Protein AF-A0A1Y0CUR5-F1 (afdb_monomer)

Solvent-accessible surface area (backbone atoms only — not comparable to full-atom values): 8236 Å² total; per-residue (Å²): 138,86,88,84,81,89,85,85,88,82,92,83,93,63,101,85,62,82,70,86,57,86,58,77,58,43,55,66,80,65,85,76,50,66,50,25,40,39,27,44,63,79,42,61,44,77,47,73,33,69,47,72,71,60,53,51,73,50,91,77,55,79,46,19,32,39,31,21,56,87,26,47,31,28,36,32,41,71,55,99,88,44,72,56,29,35,42,76,51,99,55,64,61,51,60,69,58,52,38,54,31,51,32,50,28,42,42,75,73,65,47,81,70,38,87,74,63,76,56,89,46,52,60,47,43,49,56,49,46,54,54,61,78,71,111

InterPro domains:
  IPR025284 Protein of unknown function DUF4144 [PF13642] (34-128)

Mean predicted aligned error: 9.24 Å

pLDDT: mean 79.49, std 20.29, range [26.38, 96.19]

Foldseek 3Di:
DADDDDDDDDDDDDPDDQPPPLPQDAAEPDDAAPQWWKAALVLQAIDTRGDPVSVSVDRHDFNIWIQGQQQWIWGFHDDPVDGTHIDTDPDGDDQVVLLVSVLNNLVVLVDPPSVPDHDPGVVSVSVSNVVSVVD

Sequence (135 aa):
MSYRVKIVTYLCWSPKRPLRSSVKVANLTFEPQWPVLLSDSQGGDFSLINNLLELEEHTLWLGCRLIDSLGRVSILSQTNATPLYWHLADELISVSVLNNELKAFAATLGLCCTSKLVIRSVSDAQHLVLWLEQQ

Structure (mmCIF, N/CA/C/O backbone):
data_AF-A0A1Y0CUR5-F1
#
_entry.id   AF-A0A1Y0CUR5-F1
#
loop_
_atom_site.group_PDB
_atom_site.id
_atom_site.type_symbol
_atom_site.label_atom_id
_atom_site.label_alt_id
_atom_site.label_comp_id
_atom_site.label_asym_id
_atom_site.label_entity_id
_atom_site.label_seq_id
_atom_site.pdbx_PDB_ins_code
_atom_site.Cartn_x
_atom_site.Cartn_y
_atom_site.Cartn_z
_atom_site.occupancy
_atom_site.B_is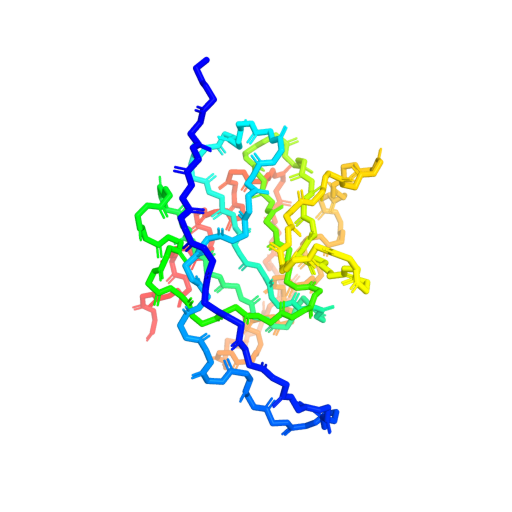o_or_equiv
_atom_site.auth_seq_id
_atom_site.auth_comp_id
_atom_site.auth_asym_id
_atom_site.auth_atom_id
_atom_site.pdbx_PDB_model_num
ATOM 1 N N . MET A 1 1 ? 5.610 15.312 -19.506 1.00 33.41 1 MET A N 1
ATOM 2 C CA . MET A 1 1 ? 6.945 15.747 -19.040 1.00 33.41 1 MET A CA 1
ATOM 3 C C . MET A 1 1 ? 7.688 14.501 -18.582 1.00 33.41 1 MET A C 1
ATOM 5 O O . MET A 1 1 ? 7.184 13.816 -17.710 1.00 33.41 1 MET A O 1
ATOM 9 N N . SER A 1 2 ? 8.789 14.135 -19.246 1.00 26.38 2 SER A N 1
ATOM 10 C CA . SER A 1 2 ? 9.520 12.882 -18.996 1.00 26.38 2 SER A CA 1
ATOM 11 C C . SER A 1 2 ? 10.787 13.203 -18.203 1.00 26.38 2 SER A C 1
ATOM 13 O O . SER A 1 2 ? 11.696 13.836 -18.740 1.00 26.38 2 SER A O 1
ATOM 15 N N . TYR A 1 3 ? 10.847 12.811 -16.934 1.00 30.77 3 TYR A N 1
ATOM 16 C CA . TYR A 1 3 ? 12.021 13.032 -16.089 1.00 30.77 3 TYR A CA 1
ATOM 17 C C . TYR A 1 3 ? 13.044 11.912 -16.343 1.00 30.77 3 TYR A C 1
ATOM 19 O O . TYR A 1 3 ? 12.707 10.733 -16.280 1.00 30.77 3 TYR A O 1
ATOM 27 N N . ARG A 1 4 ? 14.290 12.266 -16.691 1.00 27.61 4 ARG A N 1
ATOM 28 C CA . ARG A 1 4 ? 15.423 11.329 -16.825 1.00 27.61 4 ARG A CA 1
ATOM 29 C C . ARG A 1 4 ? 16.423 11.610 -15.709 1.00 27.61 4 ARG A C 1
ATOM 31 O O . ARG A 1 4 ? 16.950 12.718 -15.644 1.00 27.61 4 ARG A O 1
ATOM 38 N N . VAL A 1 5 ? 16.736 10.610 -14.888 1.00 35.38 5 VAL A N 1
ATOM 39 C CA . VAL A 1 5 ? 17.764 10.706 -13.838 1.00 35.38 5 VAL A CA 1
ATOM 40 C C . VAL A 1 5 ? 18.834 9.630 -14.047 1.00 35.38 5 VAL A C 1
ATOM 42 O O . VAL A 1 5 ? 18.562 8.535 -14.537 1.00 35.38 5 VAL A O 1
ATOM 45 N N . LYS A 1 6 ? 20.088 10.004 -13.764 1.00 31.73 6 LYS A N 1
ATOM 46 C CA . LYS A 1 6 ? 2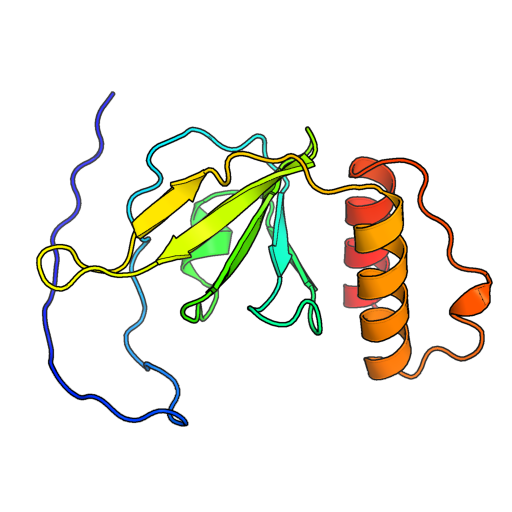1.314 9.239 -14.040 1.00 31.73 6 LYS A CA 1
ATOM 47 C C . LYS A 1 6 ? 21.455 8.026 -13.107 1.00 31.73 6 LYS A C 1
ATOM 49 O O . LYS A 1 6 ? 21.316 8.160 -11.896 1.00 31.73 6 LYS A O 1
ATOM 54 N N . ILE A 1 7 ? 21.800 6.879 -13.693 1.00 35.62 7 ILE A N 1
ATOM 55 C CA . ILE A 1 7 ? 21.943 5.566 -13.043 1.00 35.62 7 ILE A CA 1
ATOM 56 C C . ILE A 1 7 ? 23.404 5.354 -12.617 1.00 35.62 7 ILE A C 1
ATOM 58 O O . ILE A 1 7 ? 24.311 5.595 -13.413 1.00 35.62 7 ILE A O 1
ATOM 62 N N . VAL A 1 8 ? 23.632 4.866 -11.393 1.00 32.31 8 VAL A N 1
ATOM 63 C CA . VAL A 1 8 ? 24.927 4.315 -10.956 1.00 32.31 8 VAL A CA 1
ATOM 64 C C . VAL A 1 8 ? 24.750 2.817 -10.711 1.00 32.31 8 VAL A C 1
ATOM 66 O O . VAL A 1 8 ? 23.953 2.401 -9.875 1.00 32.31 8 VAL A O 1
ATOM 69 N N . THR A 1 9 ? 25.474 2.020 -11.491 1.00 48.84 9 THR A N 1
ATOM 70 C CA . THR A 1 9 ? 25.445 0.552 -11.540 1.00 48.84 9 THR A CA 1
ATOM 71 C C . THR A 1 9 ? 26.414 -0.044 -10.526 1.00 48.84 9 THR A C 1
ATOM 73 O O . THR A 1 9 ? 27.577 0.325 -10.604 1.00 48.84 9 THR A O 1
ATOM 76 N N . TYR A 1 10 ? 26.012 -1.023 -9.697 1.00 34.91 10 TYR A N 1
ATOM 77 C CA . TYR A 1 10 ? 26.929 -2.060 -9.184 1.00 34.91 10 TYR A CA 1
ATOM 78 C C . TYR A 1 10 ? 26.228 -3.407 -8.927 1.00 34.91 10 TYR A C 1
ATOM 80 O O . TYR A 1 10 ? 25.115 -3.474 -8.411 1.00 34.91 10 TYR A O 1
ATOM 88 N N . LEU A 1 11 ? 26.937 -4.468 -9.324 1.00 47.00 11 LEU A N 1
ATOM 89 C CA . LEU A 1 11 ? 26.651 -5.899 -9.190 1.00 47.00 11 LEU A CA 1
ATOM 90 C C . LEU A 1 11 ? 26.752 -6.379 -7.731 1.00 47.00 11 LEU A C 1
ATOM 92 O O . LEU A 1 11 ? 27.728 -6.042 -7.068 1.00 47.00 11 LEU A O 1
ATOM 96 N N . CYS A 1 12 ? 25.825 -7.234 -7.278 1.00 32.12 12 CYS A N 1
ATOM 97 C CA . CYS A 1 12 ? 26.114 -8.526 -6.619 1.00 32.12 12 CYS A CA 1
ATOM 98 C C . CYS A 1 12 ? 24.828 -9.189 -6.094 1.00 32.12 12 CYS A C 1
ATOM 100 O O . CYS A 1 12 ? 24.057 -8.592 -5.348 1.00 32.12 12 CYS A O 1
ATOM 102 N N . TRP A 1 13 ? 24.624 -10.449 -6.473 1.00 37.28 13 TRP A N 1
ATOM 103 C CA . TRP A 1 13 ? 23.442 -11.258 -6.178 1.00 37.28 13 TRP A CA 1
ATOM 104 C C . TRP A 1 13 ? 23.595 -11.983 -4.828 1.00 37.28 13 TRP A C 1
ATOM 106 O O . TRP A 1 13 ? 24.571 -12.702 -4.616 1.00 37.28 13 TRP A O 1
ATOM 116 N N . SER A 1 14 ? 22.645 -11.805 -3.903 1.00 33.78 14 SER A N 1
ATOM 117 C CA . SER A 1 14 ? 22.501 -12.648 -2.706 1.00 33.78 14 SER A CA 1
ATOM 118 C C . SER A 1 14 ? 21.071 -12.540 -2.142 1.00 33.78 14 SER A C 1
ATOM 120 O O . SER A 1 14 ? 20.609 -11.424 -1.915 1.00 33.78 14 SER A O 1
ATOM 1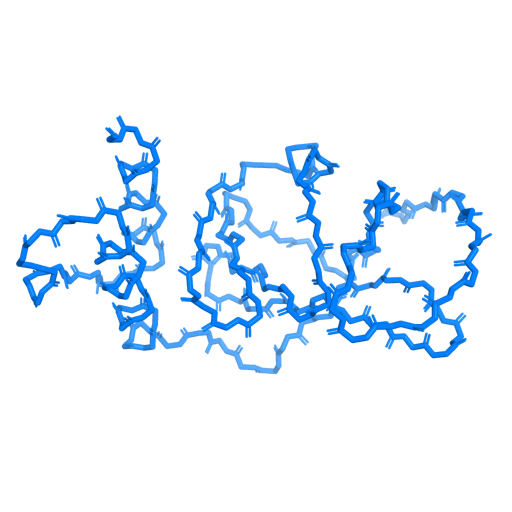22 N N . PRO A 1 15 ? 20.359 -13.651 -1.868 1.00 45.72 15 PRO A N 1
ATOM 123 C CA . PRO A 1 15 ? 18.912 -13.647 -1.603 1.00 45.72 15 PRO A CA 1
ATOM 124 C C . PRO A 1 15 ? 18.502 -13.161 -0.198 1.00 45.72 15 PRO A C 1
ATOM 126 O O . PRO A 1 15 ? 17.336 -13.262 0.163 1.00 45.72 15 PRO A O 1
ATOM 129 N N . LYS A 1 16 ? 19.441 -12.674 0.628 1.00 46.66 16 LYS A N 1
ATOM 130 C CA . LYS A 1 16 ? 19.186 -12.290 2.034 1.00 46.66 16 LYS A CA 1
ATOM 131 C C . LYS A 1 16 ? 19.976 -11.070 2.526 1.00 46.66 16 LYS A C 1
ATOM 133 O O . LYS A 1 16 ? 20.152 -10.909 3.731 1.00 46.66 16 LYS A O 1
ATOM 138 N N . ARG A 1 17 ? 20.499 -10.220 1.637 1.00 44.06 17 ARG A N 1
ATOM 139 C CA . ARG A 1 17 ? 21.179 -8.981 2.056 1.00 44.06 17 ARG A CA 1
ATOM 140 C C . ARG A 1 17 ? 20.396 -7.757 1.595 1.00 44.06 17 ARG A C 1
ATOM 142 O O . ARG A 1 17 ? 19.933 -7.757 0.457 1.00 44.06 17 ARG A O 1
ATOM 149 N N . PRO A 1 18 ? 20.272 -6.717 2.439 1.00 40.38 18 PRO A N 1
ATOM 150 C CA . PRO A 1 18 ? 19.718 -5.448 2.002 1.00 40.38 18 PRO A CA 1
ATOM 151 C C . PRO A 1 18 ? 20.561 -4.955 0.829 1.00 40.38 18 PRO A C 1
ATOM 153 O O . PRO A 1 18 ? 21.788 -4.853 0.937 1.00 40.38 18 PRO A O 1
ATOM 156 N N . LEU A 1 19 ? 19.913 -4.668 -0.297 1.00 45.19 19 LEU A N 1
ATOM 157 C CA . LEU A 1 19 ? 20.520 -3.860 -1.340 1.00 45.19 19 LEU A CA 1
ATOM 158 C C . LEU A 1 19 ? 20.715 -2.474 -0.725 1.00 45.19 19 LEU A C 1
ATOM 160 O O . LEU A 1 19 ? 19.850 -1.614 -0.799 1.00 45.19 19 LEU A O 1
ATOM 164 N N . ARG A 1 20 ? 21.861 -2.263 -0.070 1.00 37.97 20 ARG A N 1
ATOM 165 C CA . ARG A 1 20 ? 22.294 -0.967 0.470 1.00 37.97 20 ARG A CA 1
ATOM 166 C C . ARG A 1 20 ? 22.759 -0.037 -0.657 1.00 37.97 20 ARG A C 1
ATOM 168 O O . ARG A 1 20 ? 23.730 0.697 -0.521 1.00 37.97 20 ARG A O 1
ATOM 175 N N . SER A 1 21 ? 22.094 -0.118 -1.800 1.00 43.84 21 SER A N 1
ATOM 176 C CA . SER A 1 21 ? 22.040 0.945 -2.781 1.00 43.84 21 SER A CA 1
ATOM 177 C C . SER A 1 21 ? 20.881 1.816 -2.341 1.00 43.84 21 SER A C 1
ATOM 179 O O . SER A 1 21 ? 19.749 1.348 -2.351 1.00 43.84 21 SER A O 1
ATOM 181 N N . SER A 1 22 ? 21.147 3.052 -1.933 1.00 42.41 22 SER A N 1
ATOM 182 C CA . SER A 1 22 ? 20.124 4.094 -1.895 1.00 42.41 22 SER A CA 1
ATOM 183 C C . SER A 1 22 ? 19.521 4.165 -3.300 1.00 42.41 22 SER A C 1
ATOM 185 O O . SER A 1 22 ? 20.121 4.744 -4.210 1.00 42.41 22 SER A O 1
ATOM 187 N N . VAL A 1 23 ? 18.425 3.432 -3.514 1.00 47.06 23 VAL A N 1
ATOM 188 C CA . VAL A 1 23 ? 17.747 3.303 -4.798 1.00 47.06 23 VAL A CA 1
ATOM 189 C C . VAL A 1 23 ? 17.127 4.661 -5.056 1.00 47.06 23 VAL A C 1
ATOM 191 O O . VAL A 1 23 ? 16.033 4.949 -4.590 1.00 47.06 23 VAL A O 1
ATOM 194 N N . LYS A 1 24 ? 17.854 5.528 -5.765 1.00 50.38 24 LYS A N 1
ATOM 195 C CA . LYS A 1 24 ? 17.278 6.754 -6.308 1.00 50.38 24 LYS A CA 1
ATOM 196 C C . LYS A 1 24 ? 16.231 6.332 -7.327 1.00 50.38 24 LYS A C 1
ATOM 198 O O . LYS A 1 24 ? 16.590 5.949 -8.435 1.00 50.38 24 LYS A O 1
ATOM 203 N N . VAL A 1 25 ? 14.990 6.304 -6.847 1.00 57.62 25 VAL A N 1
ATOM 204 C CA . VAL A 1 25 ? 13.710 6.120 -7.529 1.00 57.62 25 VAL A CA 1
ATOM 205 C C . VAL A 1 25 ? 13.798 5.295 -8.800 1.00 57.62 25 VAL A C 1
ATOM 207 O O . VAL A 1 25 ? 14.156 5.764 -9.880 1.00 57.62 25 VAL A O 1
ATOM 210 N N . ALA A 1 26 ? 13.374 4.045 -8.664 1.00 61.47 26 ALA A N 1
ATOM 211 C CA . ALA A 1 26 ? 12.858 3.291 -9.783 1.00 61.47 26 ALA A CA 1
ATOM 212 C C . ALA A 1 26 ? 11.905 4.165 -10.607 1.00 61.47 26 ALA A C 1
ATOM 214 O O . ALA A 1 26 ? 10.991 4.760 -10.044 1.00 61.47 26 ALA A O 1
ATOM 215 N N . ASN A 1 27 ? 12.130 4.282 -11.919 1.00 67.44 27 ASN A N 1
ATOM 216 C CA . ASN A 1 27 ? 11.287 5.123 -12.770 1.00 67.44 27 ASN A CA 1
ATOM 217 C C . ASN A 1 27 ? 9.822 4.702 -12.592 1.00 67.44 27 ASN A C 1
ATOM 219 O O . ASN A 1 27 ? 9.458 3.568 -12.914 1.00 67.44 27 ASN A O 1
ATOM 223 N N . LEU A 1 28 ? 8.999 5.610 -12.067 1.00 72.31 28 LEU A N 1
ATOM 224 C CA . LEU A 1 28 ? 7.555 5.444 -12.071 1.00 72.31 28 LEU A CA 1
ATOM 225 C C . LEU A 1 28 ? 7.091 5.584 -13.520 1.00 72.31 28 LEU A C 1
ATOM 227 O O . LEU A 1 28 ? 7.284 6.617 -14.160 1.00 72.31 28 LEU A O 1
ATOM 231 N N . THR A 1 29 ? 6.520 4.514 -14.060 1.00 73.94 29 THR A N 1
ATOM 232 C CA . THR A 1 29 ? 5.964 4.491 -15.423 1.00 73.94 29 THR A CA 1
ATOM 233 C C . THR A 1 29 ? 4.574 5.133 -15.500 1.00 73.94 29 THR A C 1
ATOM 235 O O . THR A 1 29 ? 4.017 5.280 -16.586 1.00 73.94 29 THR A O 1
ATOM 238 N N . PHE A 1 30 ? 4.033 5.543 -14.354 1.00 78.81 30 PHE A N 1
ATOM 239 C CA . PHE A 1 30 ? 2.705 6.109 -14.162 1.00 78.81 30 PHE A CA 1
ATOM 240 C C . PHE A 1 30 ? 2.749 7.182 -13.062 1.00 78.81 30 PHE A C 1
ATOM 242 O O . PHE A 1 30 ? 3.724 7.286 -12.319 1.00 78.81 30 PHE A O 1
ATOM 249 N N . GLU A 1 31 ? 1.687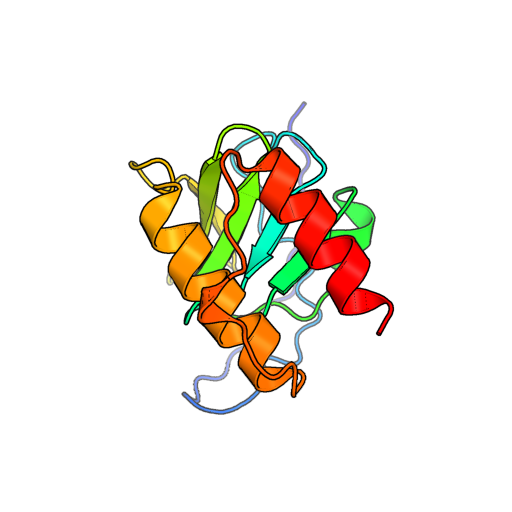 7.976 -12.949 1.00 85.62 31 GLU A N 1
ATOM 250 C CA . GLU A 1 31 ? 1.537 8.990 -11.903 1.00 85.62 31 GLU A CA 1
ATOM 251 C C . GLU A 1 31 ? 0.611 8.447 -10.794 1.00 85.62 31 GLU A C 1
ATOM 253 O O . GLU A 1 31 ? -0.606 8.394 -11.002 1.00 85.62 31 GLU A O 1
ATOM 258 N N . PRO A 1 32 ? 1.151 7.965 -9.653 1.00 86.88 32 PRO A N 1
ATOM 259 C CA . PRO A 1 32 ? 0.329 7.495 -8.539 1.00 86.88 32 PRO A CA 1
ATOM 260 C C . PRO A 1 32 ? -0.503 8.633 -7.950 1.00 86.88 32 PRO A C 1
ATOM 262 O O . PRO A 1 32 ? -0.029 9.764 -7.824 1.00 86.88 32 PRO A O 1
ATOM 265 N N . GLN A 1 33 ? -1.723 8.318 -7.513 1.00 91.75 33 GLN A N 1
ATOM 266 C CA . GLN A 1 33 ? -2.484 9.239 -6.676 1.00 91.75 33 GLN A CA 1
ATOM 267 C C . GLN A 1 33 ? -2.005 9.149 -5.231 1.00 91.75 33 GLN A C 1
ATOM 269 O O . GLN A 1 33 ? -2.340 8.208 -4.515 1.00 91.75 33 GLN A O 1
ATOM 274 N N . TRP A 1 34 ? -1.213 10.141 -4.835 1.00 90.88 34 TRP A N 1
ATOM 275 C CA . TRP A 1 34 ? -0.751 10.321 -3.465 1.00 90.88 34 TRP A CA 1
ATOM 276 C C . TRP A 1 34 ? -1.896 10.747 -2.519 1.00 90.88 34 TRP A C 1
ATOM 278 O O . TRP A 1 34 ? -2.833 11.415 -2.969 1.00 90.88 34 TRP A O 1
ATOM 288 N N . PRO A 1 35 ? -1.817 10.431 -1.212 1.00 94.62 35 PRO A N 1
ATOM 289 C CA . PRO A 1 35 ? -0.815 9.566 -0.588 1.00 94.62 35 PRO A CA 1
ATOM 290 C C . PRO A 1 35 ? -0.991 8.104 -1.026 1.00 94.62 35 PRO A C 1
ATOM 292 O O . PRO A 1 35 ? -2.058 7.710 -1.495 1.00 94.62 35 PRO A O 1
ATOM 295 N N . VAL A 1 36 ? 0.060 7.304 -0.887 1.00 95.44 36 VAL A N 1
ATOM 296 C CA . VAL A 1 36 ? 0.069 5.878 -1.240 1.00 95.44 36 VAL A CA 1
ATOM 297 C C . VAL A 1 36 ? 0.526 5.049 -0.050 1.00 95.44 36 VAL A C 1
ATOM 299 O O . VAL A 1 36 ? 1.296 5.519 0.784 1.00 95.44 36 VAL A O 1
ATOM 302 N N . LEU A 1 37 ? 0.079 3.801 0.017 1.00 96.19 37 LEU A N 1
ATOM 303 C CA . LEU A 1 37 ? 0.640 2.831 0.950 1.00 96.19 37 LEU A CA 1
ATOM 304 C C . LEU A 1 37 ? 1.831 2.144 0.295 1.00 96.19 37 LEU A C 1
ATOM 306 O O . LEU A 1 37 ? 1.696 1.573 -0.788 1.00 96.19 37 LEU A O 1
ATOM 310 N N . LEU A 1 38 ? 2.978 2.176 0.959 1.00 95.12 38 LEU A N 1
ATOM 311 C CA . LEU A 1 38 ? 4.110 1.318 0.650 1.00 95.12 38 LEU A CA 1
ATOM 312 C C . LEU A 1 38 ? 3.976 0.047 1.486 1.00 95.12 38 LEU A C 1
ATOM 314 O O . LEU A 1 38 ? 3.865 0.133 2.703 1.00 95.12 38 LEU A O 1
ATOM 318 N N . SER A 1 39 ? 4.005 -1.119 0.848 1.00 94.12 39 SER A N 1
ATOM 319 C CA . SER A 1 39 ? 4.140 -2.398 1.545 1.00 94.12 39 SER A CA 1
ATOM 320 C C . SER A 1 39 ? 5.396 -3.128 1.099 1.00 94.12 39 SER A C 1
ATOM 322 O O . SER A 1 39 ? 5.860 -2.982 -0.039 1.00 94.12 39 SER A O 1
ATOM 324 N N . ASP A 1 40 ? 5.910 -3.997 1.961 1.00 88.12 40 ASP A N 1
ATOM 325 C CA . ASP A 1 40 ? 6.920 -4.966 1.550 1.00 88.12 40 ASP A CA 1
ATOM 326 C C . ASP A 1 40 ? 6.343 -6.011 0.565 1.00 88.12 40 ASP A C 1
ATOM 328 O O . ASP A 1 40 ? 5.149 -6.017 0.238 1.00 88.12 40 ASP A O 1
ATOM 332 N N . SER A 1 41 ? 7.211 -6.898 0.070 1.00 82.81 41 SER A N 1
ATOM 333 C CA . SER A 1 41 ? 6.828 -7.961 -0.874 1.00 82.81 41 SER A CA 1
ATOM 334 C C . SER A 1 41 ? 5.915 -9.042 -0.289 1.00 82.81 41 SER A C 1
ATOM 336 O O . SER A 1 41 ? 5.379 -9.849 -1.047 1.00 82.81 41 SER A O 1
ATOM 338 N N . GLN A 1 42 ? 5.755 -9.085 1.035 1.00 79.31 42 GLN A N 1
ATOM 339 C CA . GLN A 1 42 ? 4.956 -10.090 1.738 1.00 79.31 42 GLN A CA 1
ATOM 340 C C . GLN A 1 42 ? 3.656 -9.510 2.319 1.00 79.31 42 GLN A C 1
ATOM 342 O O . GLN A 1 42 ? 2.850 -10.266 2.853 1.00 79.31 42 GLN A O 1
ATOM 347 N N . GLY A 1 43 ? 3.443 -8.192 2.227 1.00 76.69 43 GLY A N 1
ATOM 348 C CA . GLY A 1 43 ? 2.345 -7.499 2.905 1.00 76.69 43 GLY A CA 1
ATOM 349 C C . GLY A 1 43 ? 2.460 -7.539 4.433 1.00 76.69 43 GLY A C 1
ATOM 350 O O . GLY A 1 43 ? 1.440 -7.495 5.117 1.00 76.69 43 GLY A O 1
ATOM 351 N N . GLY A 1 44 ? 3.676 -7.695 4.964 1.00 80.44 44 GLY A N 1
ATOM 352 C CA . GLY A 1 44 ? 3.945 -7.820 6.400 1.00 80.44 44 GLY A CA 1
ATOM 353 C C . GLY A 1 44 ? 4.199 -6.490 7.108 1.00 80.44 44 GLY A C 1
ATOM 354 O O . GLY A 1 44 ? 4.078 -6.421 8.330 1.00 80.44 44 GLY A O 1
ATOM 355 N N . ASP A 1 45 ? 4.527 -5.453 6.342 1.00 89.75 45 ASP A N 1
ATOM 356 C CA . ASP A 1 45 ? 4.826 -4.108 6.825 1.00 89.75 45 ASP A CA 1
ATOM 357 C C . ASP A 1 45 ? 4.187 -3.065 5.904 1.00 89.75 45 ASP A C 1
ATOM 359 O O . ASP A 1 45 ? 4.060 -3.302 4.694 1.00 89.75 45 ASP A O 1
ATOM 363 N N . PHE A 1 46 ? 3.780 -1.935 6.481 1.00 94.00 46 PHE A N 1
ATOM 364 C CA . PHE A 1 46 ? 3.142 -0.831 5.776 1.00 94.00 46 PHE A CA 1
ATOM 365 C C . PHE A 1 46 ? 3.686 0.513 6.236 1.00 94.00 46 PHE A C 1
ATOM 367 O O . PHE A 1 46 ? 3.855 0.750 7.429 1.00 94.00 46 PHE A O 1
ATOM 374 N N . SER A 1 47 ? 3.846 1.424 5.278 1.00 94.12 47 SER A N 1
ATOM 375 C CA . SER A 1 47 ? 4.113 2.831 5.560 1.00 94.12 47 SER A CA 1
ATOM 376 C C . SER A 1 47 ? 3.273 3.747 4.683 1.00 94.12 47 SER A C 1
ATOM 378 O O . SER A 1 47 ? 3.006 3.426 3.518 1.00 94.12 47 SER A O 1
ATOM 380 N N . LEU A 1 48 ? 2.837 4.883 5.226 1.00 95.38 48 LEU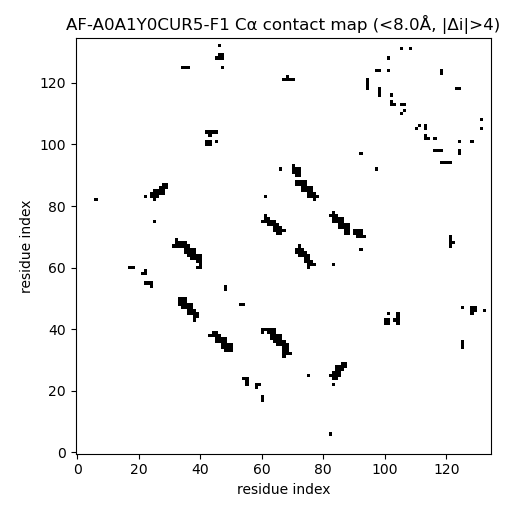 A N 1
ATOM 381 C CA . LEU A 1 48 ? 2.124 5.891 4.444 1.00 95.38 48 LEU A CA 1
ATOM 382 C C . LEU A 1 48 ? 3.122 6.854 3.804 1.00 95.38 48 LEU A C 1
ATOM 384 O O . LEU A 1 48 ? 3.871 7.526 4.496 1.00 95.38 48 LEU A O 1
ATOM 388 N N . ILE A 1 49 ? 3.084 6.974 2.478 1.00 94.62 49 ILE A N 1
ATOM 389 C CA . ILE A 1 49 ? 3.967 7.869 1.732 1.00 94.62 49 ILE A CA 1
ATOM 390 C C . ILE A 1 49 ? 3.139 8.976 1.087 1.00 94.62 49 ILE A C 1
ATOM 392 O O . ILE A 1 49 ? 2.223 8.714 0.304 1.00 94.62 49 ILE A O 1
ATOM 396 N N . ASN A 1 50 ? 3.461 10.231 1.382 1.00 93.94 50 ASN A N 1
ATOM 397 C CA . ASN A 1 50 ? 2.668 11.388 0.973 1.00 93.94 50 ASN A CA 1
ATOM 398 C C . ASN A 1 50 ? 3.080 11.961 -0.379 1.00 93.94 50 ASN A C 1
ATOM 400 O O . ASN A 1 50 ? 2.305 12.679 -1.008 1.00 93.94 50 ASN A O 1
ATOM 404 N N . ASN A 1 51 ? 4.311 11.709 -0.814 1.00 91.06 51 ASN A N 1
ATOM 405 C CA . ASN A 1 51 ? 4.834 12.225 -2.069 1.00 91.06 51 ASN A CA 1
ATOM 406 C C . ASN A 1 51 ? 6.073 11.444 -2.523 1.00 91.06 51 ASN A C 1
ATOM 408 O O . ASN A 1 51 ? 6.638 10.630 -1.794 1.00 91.06 51 ASN A O 1
ATOM 412 N N . LEU A 1 52 ? 6.519 11.741 -3.744 1.00 88.81 52 LEU A N 1
ATOM 413 C CA . LEU A 1 52 ? 7.687 11.095 -4.330 1.00 88.81 52 LEU A CA 1
ATOM 414 C C . LEU A 1 52 ? 8.962 11.308 -3.507 1.00 88.81 52 LEU A C 1
ATOM 416 O O . LEU A 1 52 ? 9.750 10.377 -3.422 1.00 88.81 52 LEU A O 1
ATOM 420 N N . LEU A 1 53 ? 9.156 12.491 -2.910 1.00 88.56 53 LEU A N 1
ATOM 421 C CA . LEU A 1 53 ? 10.369 12.811 -2.151 1.00 88.56 53 LEU A CA 1
ATOM 422 C C . LEU A 1 53 ? 10.510 11.893 -0.930 1.00 88.56 53 LEU A C 1
ATOM 424 O O . LEU A 1 53 ? 11.566 11.312 -0.716 1.00 88.56 53 LEU A O 1
ATOM 428 N N . GLU A 1 54 ? 9.417 11.703 -0.192 1.00 90.69 54 GLU A N 1
ATOM 429 C CA . GLU A 1 54 ? 9.352 10.786 0.949 1.00 90.69 54 GLU A CA 1
ATOM 430 C C . GLU A 1 54 ? 9.595 9.329 0.529 1.00 90.69 54 GLU A C 1
ATOM 432 O O . GLU A 1 54 ? 10.287 8.582 1.222 1.00 90.69 54 GLU A O 1
ATOM 437 N N . LEU A 1 55 ? 9.107 8.921 -0.650 1.00 88.56 55 LEU A N 1
ATOM 438 C CA . LEU A 1 55 ? 9.404 7.593 -1.192 1.00 88.56 55 LEU A CA 1
ATOM 439 C C . LEU A 1 55 ? 10.910 7.390 -1.431 1.00 88.56 55 LEU A C 1
ATOM 441 O O . LEU A 1 55 ? 11.405 6.279 -1.247 1.00 88.56 55 LEU A O 1
ATOM 445 N N . GLU A 1 56 ? 11.645 8.430 -1.844 1.00 85.12 56 GLU A N 1
ATOM 446 C CA . GLU A 1 56 ? 13.092 8.325 -2.104 1.00 85.12 56 GLU A CA 1
ATOM 447 C C . GLU A 1 56 ? 13.913 8.113 -0.824 1.00 85.12 56 GLU A C 1
ATOM 449 O O . GLU A 1 56 ? 15.041 7.616 -0.890 1.00 85.12 56 GLU A O 1
ATOM 454 N N . GLU A 1 57 ? 13.362 8.488 0.330 1.00 86.62 57 GLU A N 1
ATOM 455 C CA . GLU A 1 57 ? 13.998 8.329 1.640 1.00 86.62 57 GLU A CA 1
ATOM 456 C C . GLU A 1 57 ? 13.839 6.905 2.194 1.00 86.62 57 GLU A C 1
ATOM 458 O O . GLU A 1 57 ? 14.593 6.489 3.080 1.00 86.62 57 GLU A O 1
ATOM 463 N N . HIS A 1 58 ? 12.912 6.120 1.637 1.00 83.75 58 HIS A N 1
ATOM 464 C CA . HIS A 1 58 ? 12.649 4.756 2.074 1.00 83.75 58 HIS A CA 1
ATOM 465 C C . HIS A 1 58 ? 13.652 3.754 1.493 1.00 83.75 58 HIS A C 1
ATOM 467 O O . HIS A 1 58 ? 14.072 3.816 0.335 1.00 83.75 58 HIS A O 1
ATOM 473 N N . THR A 1 59 ? 14.017 2.758 2.305 1.00 83.31 59 THR A N 1
ATOM 474 C CA . THR A 1 59 ? 14.764 1.600 1.802 1.00 83.31 59 THR A CA 1
ATOM 475 C C . THR A 1 59 ? 13.789 0.657 1.115 1.00 83.31 59 THR A C 1
ATOM 477 O O . THR A 1 59 ? 12.910 0.095 1.758 1.00 83.31 59 THR A O 1
ATOM 480 N N . LEU A 1 60 ? 13.949 0.485 -0.195 1.00 86.00 60 LEU A N 1
ATOM 481 C CA . LEU A 1 60 ? 13.050 -0.323 -1.013 1.00 86.00 60 LEU A CA 1
ATOM 482 C C . LEU A 1 60 ? 13.675 -1.676 -1.364 1.00 86.00 60 LEU A C 1
ATOM 484 O O . LEU A 1 60 ? 14.870 -1.773 -1.659 1.00 86.00 60 LEU A O 1
ATOM 488 N N . TRP A 1 61 ? 12.840 -2.713 -1.402 1.00 85.31 61 TRP A N 1
ATOM 489 C CA . TRP A 1 61 ? 13.220 -4.063 -1.816 1.00 85.31 61 TRP A CA 1
ATOM 490 C C . TRP A 1 61 ? 12.438 -4.508 -3.048 1.00 85.31 61 TRP A C 1
ATOM 492 O O . TRP A 1 61 ? 11.329 -4.050 -3.315 1.00 85.31 61 TRP A O 1
ATOM 502 N N . LEU A 1 62 ? 13.014 -5.444 -3.804 1.00 88.69 62 LEU A N 1
ATOM 503 C CA . LEU A 1 62 ? 12.298 -6.094 -4.898 1.00 88.69 62 LEU A CA 1
ATOM 504 C C . LEU A 1 62 ? 10.987 -6.702 -4.399 1.00 88.69 62 LEU A C 1
ATOM 506 O O . LEU A 1 62 ? 10.952 -7.362 -3.361 1.00 88.69 62 LEU A O 1
ATOM 510 N N . GLY A 1 63 ? 9.923 -6.475 -5.161 1.00 89.88 63 GLY A N 1
ATOM 511 C CA . GLY A 1 63 ? 8.573 -6.897 -4.821 1.00 89.88 63 GLY A CA 1
ATOM 512 C C . GLY A 1 63 ? 7.827 -5.953 -3.880 1.00 89.88 63 GLY A C 1
ATOM 513 O O . GLY A 1 63 ? 6.655 -6.215 -3.633 1.00 89.88 63 GLY A O 1
ATOM 514 N N . CYS A 1 64 ? 8.437 -4.866 -3.381 1.00 92.12 64 CYS A N 1
ATOM 515 C CA . CYS A 1 64 ? 7.687 -3.813 -2.689 1.00 92.12 64 CYS A CA 1
ATOM 516 C C . CYS A 1 64 ? 6.507 -3.350 -3.547 1.00 92.12 64 CYS A C 1
ATOM 518 O O . CYS A 1 64 ? 6.611 -3.283 -4.775 1.00 92.12 64 CYS A O 1
ATOM 520 N N . ARG A 1 65 ? 5.396 -3.019 -2.893 1.00 93.81 65 ARG A N 1
ATOM 521 C CA . ARG A 1 65 ? 4.160 -2.602 -3.552 1.00 93.81 65 ARG A CA 1
ATOM 522 C C . ARG A 1 65 ? 3.825 -1.172 -3.155 1.00 93.81 65 ARG A C 1
ATOM 524 O O . ARG A 1 65 ? 3.908 -0.829 -1.983 1.00 93.81 65 ARG A O 1
ATOM 531 N N . LEU A 1 66 ? 3.422 -0.362 -4.124 1.00 94.56 66 LEU A N 1
ATOM 532 C CA . LEU A 1 66 ? 2.751 0.914 -3.905 1.00 94.56 66 LEU A CA 1
ATOM 533 C C . LEU A 1 66 ? 1.275 0.736 -4.212 1.00 94.56 66 LEU A C 1
ATOM 535 O O . LEU A 1 66 ? 0.930 0.260 -5.291 1.00 94.56 66 LEU A O 1
ATOM 539 N N . ILE A 1 67 ? 0.422 1.129 -3.280 1.00 95.31 67 ILE A N 1
ATOM 540 C CA . ILE A 1 67 ? -1.028 1.083 -3.427 1.00 95.31 67 ILE A CA 1
ATOM 541 C C . ILE A 1 67 ? -1.529 2.523 -3.384 1.00 95.31 67 ILE A C 1
ATOM 543 O O . ILE A 1 67 ? -1.446 3.179 -2.344 1.00 95.31 67 ILE A O 1
ATOM 547 N N . ASP A 1 68 ? -2.013 3.027 -4.518 1.00 94.06 68 ASP A N 1
ATOM 548 C CA . ASP A 1 68 ? -2.549 4.388 -4.603 1.00 94.06 68 ASP A CA 1
ATOM 549 C C . ASP A 1 68 ? -3.953 4.505 -3.992 1.00 94.06 68 ASP A C 1
ATOM 551 O O . ASP A 1 68 ? -4.594 3.504 -3.666 1.00 94.06 68 ASP A O 1
ATOM 555 N N . SER A 1 69 ? -4.458 5.730 -3.845 1.00 90.06 69 SER A N 1
ATOM 556 C CA . SER A 1 69 ? -5.791 5.985 -3.275 1.00 90.06 69 SER A CA 1
ATOM 557 C C . SER A 1 69 ? -6.955 5.354 -4.059 1.00 90.06 69 SER A C 1
ATOM 559 O O . SER A 1 69 ? -8.042 5.182 -3.503 1.00 90.06 69 SER A O 1
ATOM 561 N N . LEU A 1 70 ? -6.744 4.966 -5.323 1.00 91.25 70 LEU A N 1
ATOM 562 C CA . LEU A 1 70 ? -7.722 4.244 -6.142 1.00 91.25 70 LEU A CA 1
ATOM 563 C C . LEU A 1 70 ? -7.590 2.717 -6.016 1.00 91.25 70 LEU A C 1
ATOM 565 O O . LEU A 1 70 ? -8.346 1.983 -6.651 1.00 91.25 70 LEU A O 1
ATOM 569 N N . GLY A 1 71 ? -6.639 2.227 -5.218 1.00 92.44 71 GLY A N 1
ATOM 570 C CA . GLY A 1 71 ? -6.343 0.806 -5.055 1.00 92.44 71 GLY A CA 1
ATOM 571 C C . GLY A 1 71 ? -5.506 0.211 -6.183 1.00 92.44 71 GLY A C 1
ATOM 572 O O . GLY A 1 71 ? -5.404 -1.014 -6.279 1.00 92.44 71 GLY A O 1
ATOM 573 N N . ARG A 1 72 ? -4.901 1.038 -7.042 1.00 94.06 72 ARG A N 1
ATOM 574 C CA . ARG A 1 72 ? -3.967 0.561 -8.064 1.00 94.06 72 ARG A CA 1
ATOM 575 C C . ARG A 1 72 ? -2.671 0.136 -7.404 1.00 94.06 72 ARG A C 1
ATOM 577 O O . ARG A 1 72 ? -2.076 0.900 -6.647 1.00 94.06 72 ARG A O 1
ATOM 584 N N . VAL A 1 73 ? -2.231 -1.074 -7.731 1.00 93.75 73 VAL A N 1
ATOM 585 C CA . VAL A 1 73 ? -1.003 -1.651 -7.191 1.00 93.75 73 VAL A CA 1
ATOM 586 C C . VAL A 1 73 ? 0.111 -1.492 -8.202 1.00 93.75 73 VAL A C 1
ATOM 588 O O . VAL A 1 73 ? -0.057 -1.802 -9.377 1.00 93.75 73 VAL A O 1
ATOM 591 N N . SER A 1 74 ? 1.265 -1.035 -7.745 1.00 93.12 74 SER A N 1
ATOM 592 C CA . SER A 1 74 ? 2.487 -1.018 -8.538 1.00 93.12 74 SER A CA 1
ATOM 593 C C . SER A 1 74 ? 3.594 -1.736 -7.812 1.00 93.12 74 SER A C 1
ATOM 595 O O . SER A 1 74 ? 3.762 -1.555 -6.613 1.00 93.12 74 SER A O 1
ATOM 597 N N . ILE A 1 75 ? 4.340 -2.558 -8.534 1.00 92.19 75 ILE A N 1
ATOM 598 C CA . ILE A 1 75 ? 5.324 -3.467 -7.959 1.00 92.19 75 ILE A CA 1
ATOM 599 C C . ILE A 1 75 ? 6.715 -3.019 -8.387 1.00 92.19 75 ILE A C 1
ATOM 601 O O . ILE A 1 75 ? 6.951 -2.692 -9.556 1.00 92.19 75 ILE A O 1
ATOM 605 N N . LEU A 1 76 ? 7.633 -2.991 -7.425 1.00 91.12 76 LEU A N 1
ATOM 606 C CA . LEU A 1 76 ? 9.034 -2.709 -7.670 1.00 91.12 76 LEU A CA 1
ATOM 607 C C . LEU A 1 76 ? 9.711 -3.951 -8.240 1.00 91.12 76 LEU A C 1
ATOM 609 O O . LEU A 1 76 ? 9.929 -4.938 -7.536 1.00 91.12 76 LEU A O 1
ATOM 613 N N . SER A 1 77 ? 10.093 -3.877 -9.506 1.00 89.50 77 SER A N 1
ATOM 614 C CA . SER A 1 77 ? 10.702 -4.982 -10.238 1.00 89.50 77 SER A CA 1
ATOM 615 C C . SER A 1 77 ? 12.046 -4.580 -10.825 1.00 89.50 77 SER A C 1
ATOM 617 O O . SER A 1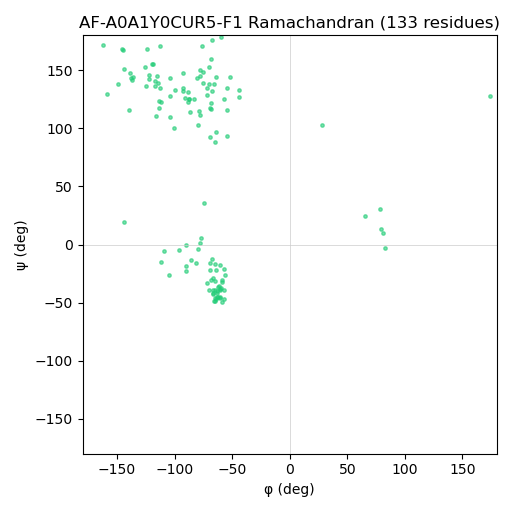 77 ? 12.428 -3.412 -10.857 1.00 89.50 77 SER A O 1
ATOM 619 N N . GLN A 1 78 ? 12.791 -5.571 -11.300 1.00 87.12 78 GLN A N 1
ATOM 620 C CA . GLN A 1 78 ? 14.057 -5.384 -11.996 1.00 87.12 78 GLN A CA 1
ATOM 621 C C . GLN A 1 78 ? 14.099 -6.325 -13.195 1.00 87.12 78 GLN A C 1
ATOM 623 O O . GLN A 1 78 ? 13.613 -7.452 -13.125 1.00 87.12 78 GLN A O 1
ATOM 628 N N . THR A 1 79 ? 14.683 -5.868 -14.301 1.00 82.38 79 THR A N 1
ATOM 629 C CA . THR A 1 79 ? 15.044 -6.757 -15.409 1.00 82.38 79 THR A CA 1
ATOM 630 C C . THR A 1 79 ? 16.562 -6.836 -15.528 1.00 82.38 79 THR A C 1
ATOM 632 O O . THR A 1 79 ? 17.293 -6.058 -14.919 1.00 82.38 79 THR A O 1
ATOM 635 N N . ASN A 1 80 ? 17.060 -7.751 -16.358 1.00 78.88 80 ASN A N 1
ATOM 636 C CA . ASN A 1 80 ? 18.493 -7.830 -16.649 1.00 78.88 80 ASN A CA 1
ATOM 637 C C . ASN A 1 80 ? 19.029 -6.575 -17.369 1.00 78.88 80 ASN A C 1
ATOM 639 O O . ASN A 1 80 ? 20.230 -6.325 -17.335 1.00 78.88 80 ASN A O 1
ATOM 643 N N . ALA A 1 81 ? 18.159 -5.808 -18.039 1.00 73.81 81 ALA A N 1
ATOM 644 C CA . ALA A 1 81 ? 18.541 -4.687 -18.901 1.00 73.81 81 ALA A CA 1
ATOM 645 C C . ALA A 1 81 ? 18.271 -3.308 -18.280 1.00 73.81 81 ALA A C 1
ATOM 647 O O . ALA A 1 81 ? 18.929 -2.331 -18.633 1.00 73.81 81 ALA A O 1
ATOM 648 N N . THR A 1 82 ? 17.299 -3.211 -17.374 1.00 65.50 82 THR A N 1
ATOM 649 C CA . THR A 1 82 ? 16.926 -1.967 -16.692 1.00 65.50 82 THR A CA 1
ATOM 650 C C . THR A 1 82 ? 17.174 -2.098 -15.193 1.00 65.50 82 THR A C 1
ATOM 652 O O . THR A 1 82 ? 16.895 -3.155 -14.622 1.00 65.50 82 THR A O 1
ATOM 655 N N . PRO A 1 83 ? 17.666 -1.033 -14.529 1.00 78.19 83 PRO A N 1
ATOM 656 C CA . PRO A 1 83 ? 17.664 -0.982 -13.071 1.00 78.19 83 PRO A CA 1
ATOM 657 C C . PRO A 1 83 ? 16.230 -1.094 -12.532 1.00 78.19 83 PRO A C 1
ATOM 659 O O . PRO A 1 83 ? 15.270 -1.182 -13.299 1.00 78.19 83 PRO A O 1
ATOM 662 N N . LEU A 1 84 ? 16.096 -1.091 -11.205 1.00 82.44 84 LEU A N 1
ATOM 663 C CA . LEU A 1 84 ? 14.804 -1.118 -10.523 1.00 82.44 84 LEU A CA 1
ATOM 664 C C . LEU A 1 84 ? 13.803 -0.150 -11.183 1.00 82.44 84 LEU A C 1
ATOM 666 O O . LEU A 1 84 ? 14.146 0.993 -11.486 1.00 82.44 84 LEU A O 1
ATOM 670 N N . TYR A 1 85 ? 12.583 -0.617 -11.428 1.00 86.06 85 TYR A N 1
ATOM 671 C CA . TYR A 1 85 ? 11.497 0.149 -12.038 1.00 86.06 85 TYR A CA 1
ATOM 672 C C . TYR A 1 85 ? 10.163 -0.256 -11.412 1.00 86.06 85 TYR A C 1
ATOM 674 O O . TYR A 1 85 ? 9.993 -1.394 -10.972 1.00 86.06 85 TYR A O 1
ATOM 682 N N . TRP A 1 86 ? 9.213 0.675 -11.389 1.00 89.25 86 TRP A N 1
ATOM 683 C CA . TRP A 1 86 ? 7.848 0.369 -10.983 1.00 89.25 86 TRP A CA 1
ATOM 684 C C . TRP A 1 86 ? 7.020 0.029 -12.213 1.00 89.25 86 TRP A C 1
ATOM 686 O O . TRP A 1 86 ? 7.022 0.773 -13.201 1.00 89.25 86 T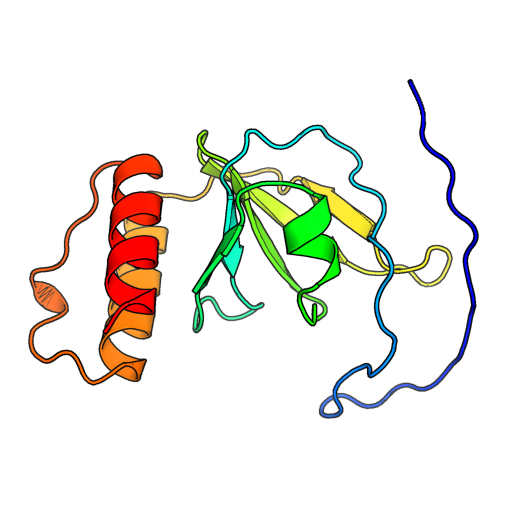RP A O 1
ATOM 696 N N . HIS A 1 87 ? 6.270 -1.063 -12.137 1.00 90.06 87 HIS A N 1
ATOM 697 C CA . HIS A 1 87 ? 5.220 -1.351 -13.104 1.00 90.06 87 HIS A CA 1
ATOM 698 C C . HIS A 1 87 ? 3.885 -1.502 -12.395 1.00 90.06 87 HIS A C 1
ATOM 700 O O . HIS A 1 87 ? 3.819 -1.997 -11.270 1.00 90.06 87 HIS A O 1
ATOM 706 N N . LEU A 1 88 ? 2.829 -1.080 -13.078 1.00 91.69 88 LEU A N 1
ATOM 707 C CA . LEU A 1 88 ? 1.467 -1.317 -12.637 1.00 91.69 88 LEU A CA 1
ATOM 708 C C . LEU A 1 88 ? 1.194 -2.828 -12.677 1.00 91.69 88 LEU A C 1
ATOM 710 O O . LEU A 1 88 ? 1.628 -3.516 -13.605 1.00 91.69 88 LEU A O 1
ATOM 714 N N . ALA A 1 89 ? 0.525 -3.347 -11.657 1.00 90.06 89 ALA A N 1
ATOM 715 C CA . ALA A 1 89 ? -0.097 -4.658 -11.725 1.00 90.06 89 ALA A CA 1
ATOM 716 C C . ALA A 1 89 ? -1.411 -4.551 -12.510 1.00 90.06 89 ALA A C 1
ATOM 718 O O . ALA A 1 89 ? -2.080 -3.519 -12.472 1.00 90.06 89 ALA A O 1
ATOM 719 N N . ASP A 1 90 ? -1.796 -5.624 -13.196 1.00 86.44 90 ASP A N 1
ATOM 720 C CA . ASP A 1 90 ? -3.022 -5.641 -14.004 1.00 86.44 90 ASP A CA 1
ATOM 721 C C . ASP A 1 90 ? -4.303 -5.594 -13.149 1.00 86.44 90 ASP A C 1
ATOM 723 O O . ASP A 1 90 ? -5.382 -5.277 -13.651 1.00 86.44 90 ASP A O 1
ATOM 727 N N . GLU A 1 91 ? -4.192 -5.874 -11.847 1.00 86.88 91 GLU A N 1
ATOM 728 C CA . GLU A 1 91 ? -5.315 -5.955 -10.916 1.00 86.88 91 GLU A CA 1
ATOM 729 C C . GLU A 1 91 ? -5.256 -4.872 -9.830 1.00 86.88 91 GLU A C 1
ATOM 731 O O . GLU A 1 91 ? -4.192 -4.494 -9.330 1.00 86.88 91 GLU A O 1
ATOM 736 N N . LEU A 1 92 ? -6.439 -4.390 -9.434 1.00 90.19 92 LEU A N 1
ATOM 737 C CA . LEU A 1 92 ? -6.607 -3.557 -8.245 1.00 90.19 92 LEU A CA 1
ATOM 738 C C . LEU A 1 92 ? -6.511 -4.418 -6.985 1.00 90.19 92 LEU A C 1
ATOM 740 O O . LEU A 1 92 ? -6.955 -5.569 -6.973 1.00 90.19 92 LEU A O 1
ATOM 744 N N . ILE A 1 93 ? -6.014 -3.843 -5.890 1.00 92.38 93 ILE A N 1
ATOM 745 C CA . ILE A 1 93 ? -6.042 -4.548 -4.611 1.00 92.38 93 ILE A CA 1
ATOM 746 C C . ILE A 1 93 ? -7.484 -4.699 -4.124 1.00 92.38 93 ILE A C 1
ATOM 748 O O . ILE A 1 93 ? -8.260 -3.743 -4.077 1.00 92.38 93 ILE A O 1
ATOM 752 N N . SER A 1 94 ? -7.851 -5.912 -3.715 1.00 93.50 94 SER A N 1
ATOM 753 C CA . SER A 1 94 ? -9.138 -6.117 -3.057 1.00 93.50 94 SER A CA 1
ATOM 754 C C . SER A 1 94 ? -9.091 -5.607 -1.615 1.00 93.50 94 SER A C 1
ATOM 756 O O . SER A 1 94 ? -8.139 -5.860 -0.873 1.00 93.50 94 SER A O 1
ATOM 758 N N . VAL A 1 95 ? -10.166 -4.950 -1.175 1.00 93.62 95 VAL A N 1
ATOM 759 C CA . VAL A 1 95 ? -10.309 -4.480 0.215 1.00 93.62 95 VAL A CA 1
ATOM 760 C C . VAL A 1 95 ? -10.222 -5.643 1.213 1.00 93.62 95 VAL A C 1
ATOM 762 O O . VAL A 1 95 ? -9.735 -5.468 2.327 1.00 93.62 95 VAL A O 1
ATOM 765 N N . SER A 1 96 ? -10.653 -6.849 0.833 1.00 93.00 96 SER A N 1
ATOM 766 C CA . SER A 1 96 ? -10.517 -8.052 1.663 1.00 93.00 96 SER A CA 1
ATOM 767 C C . SER A 1 96 ? -9.064 -8.479 1.864 1.00 93.00 96 SER A C 1
ATOM 769 O O . SER A 1 96 ? -8.694 -8.830 2.982 1.00 93.00 96 SER A O 1
ATOM 771 N N . VAL A 1 97 ? -8.240 -8.434 0.810 1.00 92.56 97 VAL A N 1
ATOM 772 C CA . VAL A 1 97 ? -6.805 -8.744 0.916 1.00 92.56 97 VAL A CA 1
ATOM 773 C C . VAL A 1 97 ? -6.121 -7.689 1.776 1.00 92.56 97 VAL A C 1
ATOM 775 O O . VAL A 1 97 ? -5.474 -8.045 2.755 1.00 92.56 97 VAL A O 1
ATOM 778 N N . LEU A 1 98 ? -6.371 -6.406 1.501 1.00 93.69 98 LEU A N 1
ATOM 779 C CA . LEU A 1 98 ? -5.782 -5.308 2.267 1.00 93.69 98 LEU A CA 1
ATOM 780 C C . LEU A 1 98 ? -6.173 -5.356 3.755 1.00 93.69 98 LEU A C 1
ATOM 782 O O . LEU A 1 98 ? -5.332 -5.148 4.621 1.00 93.69 98 LEU A O 1
ATOM 786 N N . ASN A 1 99 ? -7.423 -5.711 4.077 1.00 94.25 99 ASN A N 1
ATOM 787 C CA . ASN A 1 99 ? -7.852 -5.957 5.459 1.00 94.25 99 ASN A CA 1
ATOM 788 C C . ASN A 1 99 ? -7.011 -7.040 6.147 1.00 94.25 99 ASN A C 1
ATOM 790 O O . ASN A 1 99 ? -6.618 -6.874 7.298 1.00 94.25 99 ASN A O 1
ATOM 794 N N . ASN A 1 100 ? -6.780 -8.169 5.476 1.00 92.62 100 ASN A N 1
ATOM 795 C CA . ASN A 1 100 ? -6.030 -9.278 6.060 1.00 92.62 100 ASN A CA 1
ATOM 796 C C . ASN A 1 100 ? -4.562 -8.903 6.284 1.00 92.62 100 ASN A C 1
ATOM 798 O O . ASN A 1 100 ? -4.017 -9.202 7.345 1.00 92.62 100 ASN A O 1
ATOM 802 N N . GLU A 1 101 ? -3.954 -8.208 5.324 1.00 93.75 101 GLU A N 1
ATOM 803 C CA . GLU A 1 101 ? -2.572 -7.732 5.422 1.00 93.75 101 GLU A CA 1
ATOM 804 C C . GLU A 1 101 ? -2.412 -6.696 6.549 1.00 93.75 101 GLU A C 1
ATOM 806 O O . GLU A 1 101 ? -1.552 -6.852 7.413 1.00 93.75 101 GLU A O 1
ATOM 811 N N . LEU A 1 102 ? -3.309 -5.708 6.654 1.00 93.69 102 LEU A N 1
ATOM 812 C CA . LEU A 1 102 ? -3.271 -4.716 7.740 1.00 93.69 102 LEU A CA 1
ATOM 813 C C . LEU A 1 102 ? -3.506 -5.325 9.123 1.00 93.69 102 LEU A C 1
ATOM 815 O O . LEU A 1 102 ? -2.961 -4.843 10.112 1.00 93.69 102 LEU A O 1
ATOM 819 N N . LYS A 1 103 ? -4.303 -6.394 9.221 1.00 93.00 103 LYS A N 1
ATOM 820 C CA . LYS A 1 103 ? -4.461 -7.141 10.476 1.00 93.00 103 LYS A CA 1
ATOM 821 C C . LYS A 1 103 ? -3.182 -7.854 10.878 1.00 93.00 103 LYS A C 1
ATOM 823 O O . LYS A 1 103 ? -2.888 -7.910 12.072 1.00 93.00 103 LYS A O 1
ATOM 828 N N . ALA A 1 104 ? -2.462 -8.417 9.909 1.00 90.81 104 ALA A N 1
ATOM 829 C CA . ALA A 1 104 ? -1.166 -9.029 10.153 1.00 90.81 104 ALA A CA 1
ATOM 830 C C . ALA A 1 104 ? -0.162 -7.967 10.618 1.00 90.81 104 ALA A C 1
ATOM 832 O O . ALA A 1 104 ? 0.453 -8.151 11.662 1.00 90.81 104 ALA A O 1
ATOM 833 N N . PHE A 1 105 ? -0.098 -6.826 9.930 1.00 91.75 105 PHE A N 1
ATOM 834 C CA . PHE A 1 105 ? 0.740 -5.690 10.314 1.00 91.75 105 PHE A CA 1
ATOM 835 C C . PHE A 1 105 ? 0.405 -5.141 11.711 1.00 91.75 105 PHE A C 1
ATOM 837 O O . PHE A 1 105 ? 1.266 -5.048 12.575 1.00 91.75 105 PHE A O 1
ATOM 844 N N . ALA A 1 106 ? -0.866 -4.880 12.020 1.00 91.38 106 ALA A N 1
ATOM 845 C CA . ALA A 1 106 ? -1.253 -4.446 13.363 1.00 91.38 106 ALA A CA 1
ATOM 846 C C . ALA A 1 106 ? -0.855 -5.471 14.449 1.00 91.38 106 ALA A C 1
ATOM 848 O O . ALA A 1 106 ? -0.517 -5.095 15.571 1.00 91.38 106 ALA A O 1
ATOM 849 N N . ALA A 1 107 ? -0.858 -6.769 14.123 1.00 89.56 107 ALA A N 1
ATOM 850 C CA . ALA A 1 107 ? -0.425 -7.809 15.049 1.00 89.56 107 ALA A CA 1
ATOM 851 C C . ALA A 1 107 ? 1.100 -7.812 15.261 1.00 89.56 107 ALA A C 1
ATOM 853 O O . ALA A 1 107 ? 1.535 -8.102 16.376 1.00 89.56 107 ALA A O 1
ATOM 854 N N . THR A 1 108 ? 1.911 -7.463 14.250 1.00 88.62 108 THR A N 1
ATOM 855 C CA . THR A 1 108 ? 3.371 -7.319 14.422 1.00 88.62 108 THR A CA 1
ATOM 856 C C . THR A 1 108 ? 3.724 -6.143 15.334 1.00 88.62 108 THR A C 1
ATOM 858 O O . THR A 1 108 ? 4.699 -6.231 16.077 1.00 88.62 108 THR A O 1
ATOM 861 N N . LEU A 1 109 ? 2.877 -5.109 15.370 1.00 88.69 109 LEU A N 1
ATOM 862 C CA . LEU A 1 109 ? 2.968 -3.979 16.304 1.00 88.69 109 LEU A CA 1
ATOM 863 C C . LEU A 1 109 ? 2.460 -4.300 17.725 1.00 88.69 109 LEU A C 1
ATOM 865 O O . LEU A 1 109 ? 2.464 -3.441 18.601 1.00 88.69 109 LEU A O 1
ATOM 869 N N . GLY A 1 110 ? 2.017 -5.535 17.987 1.00 88.75 110 GLY A N 1
ATOM 870 C CA . GLY A 1 110 ? 1.584 -5.969 19.319 1.00 88.75 110 GLY A CA 1
ATOM 871 C C . GLY A 1 110 ? 0.155 -5.570 19.698 1.00 88.75 110 GLY A C 1
ATOM 872 O O . GLY A 1 110 ? -0.248 -5.770 20.847 1.00 88.75 110 GLY A O 1
ATOM 873 N N . LEU A 1 111 ? -0.649 -5.058 18.759 1.00 87.00 111 LEU A N 1
ATOM 874 C CA . LEU A 1 111 ? -2.061 -4.777 19.014 1.00 87.00 111 LEU A CA 1
ATOM 875 C C . LEU A 1 111 ? -2.830 -6.086 19.192 1.00 87.00 111 LEU A C 1
ATOM 877 O O . LEU A 1 111 ? -2.972 -6.897 18.275 1.00 87.00 111 LEU A O 1
ATOM 881 N N . CYS A 1 112 ? -3.382 -6.289 20.384 1.00 79.25 112 CYS A N 1
ATOM 882 C CA . CYS A 1 112 ? -4.317 -7.375 20.623 1.00 79.25 112 CYS A CA 1
ATOM 883 C C . CYS A 1 112 ? -5.705 -6.993 20.065 1.00 79.25 112 CYS A C 1
ATOM 885 O O . CYS A 1 112 ? -6.118 -5.839 20.123 1.00 79.25 112 CYS A O 1
ATOM 887 N N . CYS A 1 113 ? -6.454 -7.964 19.530 1.00 82.56 113 CYS A N 1
ATOM 888 C CA . CYS A 1 113 ? -7.787 -7.781 18.915 1.00 82.56 113 CYS A CA 1
ATOM 889 C C . CYS A 1 113 ? -7.835 -7.207 17.481 1.00 82.56 113 CYS A C 1
ATOM 891 O O . CYS A 1 113 ? -8.847 -6.616 17.091 1.00 82.56 113 CYS A O 1
ATOM 893 N N . THR A 1 114 ? -6.823 -7.467 16.649 1.00 84.19 114 THR A N 1
ATOM 894 C CA . THR A 1 114 ? -6.824 -7.079 15.221 1.00 84.19 114 THR A CA 1
ATOM 895 C C . THR A 1 114 ? -8.006 -7.639 14.422 1.00 84.19 114 THR A C 1
ATOM 897 O O . THR A 1 114 ? -8.401 -7.064 13.412 1.00 84.19 114 THR A O 1
ATOM 900 N N . SER A 1 115 ? -8.662 -8.704 14.892 1.00 80.81 115 SER A N 1
ATOM 901 C CA . SER A 1 115 ? -9.859 -9.274 14.258 1.00 80.81 115 SER A CA 1
ATOM 902 C C . SER A 1 115 ? -11.011 -8.275 14.080 1.00 80.81 115 SER A C 1
ATOM 904 O O . SER A 1 115 ? -11.798 -8.439 13.145 1.00 80.81 115 SER A O 1
ATOM 906 N N . LYS A 1 116 ? -11.086 -7.235 14.924 1.00 84.44 116 LYS A N 1
ATOM 907 C CA . LYS A 1 116 ? -12.099 -6.168 14.859 1.00 84.44 116 LYS A CA 1
ATOM 908 C C . LYS A 1 116 ? -11.736 -5.020 13.916 1.00 84.44 116 LYS A C 1
ATOM 910 O O . LYS A 1 116 ? -12.612 -4.216 13.608 1.00 84.44 116 LYS A O 1
ATOM 915 N N . LEU A 1 117 ? -10.482 -4.927 13.468 1.00 85.44 117 LEU A N 1
ATOM 916 C CA . LEU A 1 117 ? -10.074 -3.921 12.491 1.00 85.44 117 LEU A CA 1
ATOM 917 C C . LEU A 1 117 ? -10.740 -4.246 11.156 1.00 85.44 117 LEU A C 1
ATOM 919 O O . LEU A 1 117 ? -10.592 -5.350 10.633 1.00 85.44 117 LEU A O 1
ATOM 923 N N . VAL A 1 118 ? -11.518 -3.307 10.632 1.00 91.25 118 VAL A N 1
ATOM 924 C CA . VAL A 1 118 ? -12.178 -3.457 9.337 1.00 91.25 118 VAL A CA 1
ATOM 925 C C . VAL A 1 118 ? -12.100 -2.131 8.604 1.00 91.25 118 VAL A C 1
ATOM 927 O O . VAL A 1 118 ? -12.698 -1.147 9.034 1.00 91.25 118 VAL A O 1
ATOM 930 N N . ILE A 1 119 ? -11.394 -2.133 7.481 1.00 94.38 119 ILE A N 1
ATOM 931 C CA . ILE A 1 119 ? -11.396 -1.048 6.502 1.00 94.38 119 ILE A CA 1
ATOM 932 C C . ILE A 1 119 ? -12.452 -1.325 5.427 1.00 94.38 119 ILE A C 1
ATOM 934 O O . ILE A 1 119 ? -12.721 -2.482 5.083 1.00 94.38 119 ILE A O 1
ATOM 938 N N . ARG A 1 120 ? -13.055 -0.266 4.886 1.00 94.88 120 ARG A N 1
ATOM 939 C CA . ARG A 1 120 ? -14.034 -0.335 3.787 1.00 94.88 120 ARG A CA 1
ATOM 940 C C . ARG A 1 120 ? -13.499 0.262 2.491 1.00 94.88 120 ARG A C 1
ATOM 942 O O . ARG A 1 120 ? -14.074 0.025 1.432 1.00 94.88 120 ARG A O 1
ATOM 949 N N . SER A 1 121 ? -12.412 1.017 2.573 1.00 94.44 121 SER A N 1
ATOM 950 C CA . SER A 1 121 ? -11.772 1.679 1.444 1.00 94.44 121 SER A CA 1
ATOM 951 C C . SER A 1 121 ? -10.252 1.716 1.621 1.00 94.44 121 SER A C 1
ATOM 953 O O . SER A 1 121 ? -9.734 1.456 2.707 1.00 94.44 121 SER A O 1
ATOM 955 N N . VAL A 1 122 ? -9.529 2.067 0.556 1.00 94.38 122 VAL A N 1
ATOM 956 C CA . VAL A 1 122 ? -8.083 2.328 0.643 1.00 94.38 122 VAL A CA 1
ATOM 957 C C . VAL A 1 122 ? -7.798 3.596 1.453 1.00 94.38 122 VAL A C 1
ATOM 959 O O . VAL A 1 122 ? -6.805 3.656 2.165 1.00 94.38 122 VAL A O 1
ATOM 962 N N . SER A 1 123 ? -8.695 4.583 1.433 1.00 93.94 123 SER A N 1
ATOM 963 C CA . SER A 1 123 ? -8.561 5.766 2.288 1.00 93.94 123 SER A CA 1
ATOM 964 C C . SER A 1 123 ? -8.625 5.395 3.776 1.00 93.94 123 SER A C 1
ATOM 966 O O . SER A 1 123 ? -7.785 5.848 4.551 1.00 93.94 123 SER A O 1
ATOM 968 N N . ASP A 1 124 ? -9.530 4.492 4.173 1.00 94.94 124 ASP A N 1
ATOM 969 C CA . ASP A 1 124 ? -9.574 3.971 5.549 1.00 94.94 124 ASP A CA 1
ATOM 970 C C . ASP A 1 124 ? -8.258 3.266 5.914 1.00 94.94 124 ASP A C 1
ATOM 972 O O . ASP A 1 124 ? -7.781 3.387 7.040 1.00 94.94 124 ASP A O 1
ATOM 976 N N . ALA A 1 125 ? -7.661 2.543 4.960 1.00 95.44 125 ALA A N 1
ATOM 977 C CA . ALA A 1 125 ? -6.365 1.893 5.131 1.00 95.44 125 ALA A CA 1
ATOM 978 C C . ALA A 1 125 ? -5.243 2.903 5.390 1.00 95.44 125 ALA A C 1
ATOM 980 O O . ALA A 1 125 ? -4.455 2.710 6.308 1.00 95.44 125 ALA A O 1
ATOM 981 N N . GLN A 1 126 ? -5.199 3.992 4.622 1.00 95.19 126 GLN A N 1
ATOM 982 C CA . GLN A 1 126 ? -4.223 5.071 4.795 1.00 95.19 126 GLN A CA 1
ATOM 983 C C . GLN A 1 126 ? -4.348 5.726 6.170 1.00 95.19 126 GLN A C 1
ATOM 985 O O . GLN A 1 126 ? -3.347 5.906 6.859 1.00 95.19 126 GLN A O 1
ATOM 990 N N . HIS A 1 127 ? -5.577 6.015 6.605 1.00 94.31 127 HIS A N 1
ATOM 991 C CA . HIS A 1 127 ? -5.832 6.539 7.946 1.00 94.31 127 HIS A CA 1
ATOM 992 C C . HIS A 1 127 ? -5.428 5.555 9.047 1.00 94.31 127 HIS A C 1
ATOM 994 O O . HIS A 1 127 ? -4.869 5.972 10.060 1.00 94.31 127 HIS A O 1
ATOM 1000 N N . LEU A 1 128 ? -5.698 4.261 8.855 1.00 93.88 128 LEU A N 1
ATOM 1001 C CA . LEU A 1 128 ? -5.312 3.230 9.810 1.00 93.88 128 LEU A CA 1
ATOM 1002 C C . LEU A 1 128 ? -3.788 3.115 9.918 1.00 93.88 128 LEU A C 1
ATOM 1004 O O . LEU A 1 128 ? -3.277 3.128 11.030 1.00 93.88 128 LEU A O 1
ATOM 1008 N N . VAL A 1 129 ? -3.069 3.041 8.795 1.00 94.44 129 VAL A N 1
ATOM 1009 C CA . VAL A 1 129 ? -1.599 2.957 8.785 1.00 94.44 129 VAL A CA 1
ATOM 1010 C C . VAL A 1 129 ? -0.981 4.187 9.442 1.00 94.44 129 VAL A C 1
ATOM 1012 O O . VAL A 1 129 ? -0.173 4.026 10.347 1.00 94.44 129 VAL A O 1
ATOM 1015 N N . LEU A 1 130 ? -1.450 5.391 9.104 1.00 93.75 130 LEU A N 1
ATOM 1016 C CA . LEU A 1 130 ? -0.977 6.624 9.738 1.00 93.75 130 LEU A CA 1
ATOM 1017 C C . LEU A 1 130 ? -1.154 6.614 11.264 1.00 93.75 130 LEU A C 1
ATOM 1019 O O . LEU A 1 130 ? -0.306 7.117 11.995 1.00 93.75 130 LEU A O 1
ATOM 1023 N N . TRP A 1 131 ? -2.271 6.072 11.759 1.00 92.81 131 TRP A N 1
ATOM 1024 C CA . TRP A 1 131 ? -2.503 5.939 13.199 1.00 92.81 131 TRP A CA 1
ATOM 1025 C C . TRP A 1 131 ? -1.596 4.876 13.837 1.00 92.81 131 TRP A C 1
ATOM 1027 O O . TRP A 1 131 ? -1.108 5.086 14.948 1.00 92.81 131 TRP A O 1
ATOM 1037 N N . LEU A 1 132 ? -1.369 3.756 13.139 1.00 89.88 132 LEU A N 1
ATOM 1038 C CA . LEU A 1 132 ? -0.499 2.663 13.581 1.00 89.88 132 LEU A CA 1
ATOM 1039 C C . LEU A 1 132 ? 0.968 3.100 13.689 1.00 89.88 132 LEU A C 1
ATOM 1041 O O . LEU A 1 132 ? 1.624 2.730 14.654 1.00 89.88 132 LEU A O 1
ATO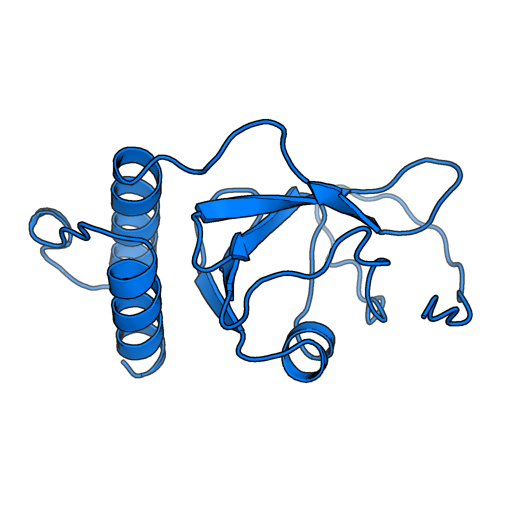M 1045 N N . GLU A 1 133 ? 1.459 3.920 12.758 1.00 86.69 133 GLU A N 1
ATOM 1046 C CA . GLU A 1 133 ? 2.827 4.469 12.767 1.00 86.69 133 GLU A CA 1
ATOM 1047 C C . GLU A 1 133 ? 3.103 5.417 13.950 1.00 86.69 133 GLU A C 1
ATOM 1049 O O . GLU A 1 133 ? 4.257 5.711 14.254 1.00 86.69 133 GLU A O 1
ATOM 1054 N N . GLN A 1 134 ? 2.055 5.915 14.614 1.00 87.19 134 GLN A N 1
ATOM 1055 C CA . GLN A 1 134 ? 2.154 6.830 15.757 1.00 87.19 134 GLN A CA 1
ATOM 1056 C C . GLN A 1 134 ? 2.083 6.129 17.123 1.00 87.19 134 GLN A C 1
ATOM 1058 O O . GLN A 1 134 ? 2.179 6.816 18.143 1.00 87.19 134 GLN A O 1
ATOM 1063 N N . GLN A 1 135 ? 1.847 4.811 17.157 1.00 74.81 135 GLN A N 1
ATOM 1064 C CA . GLN A 1 135 ? 1.815 4.023 18.399 1.00 74.81 135 GLN A CA 1
ATOM 1065 C C . GLN A 1 135 ? 3.224 3.618 18.838 1.00 74.81 135 GLN A C 1
ATOM 1067 O O . GLN A 1 135 ? 3.467 3.647 20.066 1.00 74.81 135 GLN A O 1
#

Nearest PDB structures (foldseek):
  2bbk-assembly1_J  TM=4.929E-01  e=9.063E+00  Paracoccus denitrificans
  3dlh-assembly2_B  TM=2.945E-01  e=9.063E+00  Thermus thermophilus HB27

Secondary structure (DSSP, 8-state):
--------------TTS---S-----EESS---SSEEEE-TTS--EEEE-SHHHHHHS---TT-EEE-TT-EEEEEE--SSS-SEEEEEEEEPPHHHHHHHHHHHHHHTT-TTGGG---SSHHHHHHHHHHHTT-
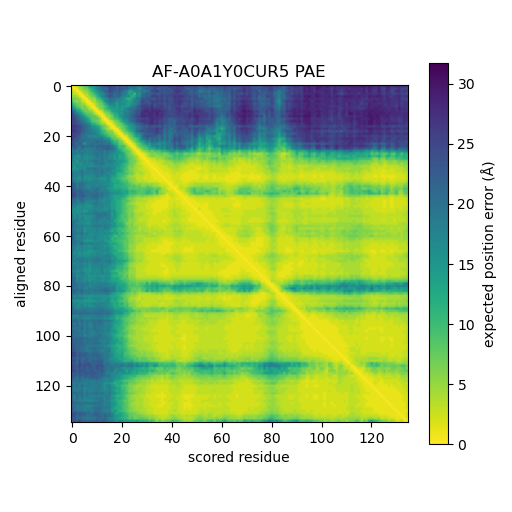
Organism: NCBI:txid1903694

Radius of gyration: 15.52 Å; Cα contacts (8 Å, |Δi|>4): 195; chains: 1; bounding box: 41×29×40 Å